Protein AF-A0AAE0CNB2-F1 (afdb_monomer_lite)

InterPro domains:
  IPR000477 Reverse transcriptase domain [PF00078] (17-122)

Foldseek 3Di:
DPPVVVVVVVPPQPFPQPPVLVVLVVVLVVVVLVCVVVVDDPLDQPPNPPHDPVVNVVVVVVVVVVCVVVVHDDDDDDDDDPPVVVPDDLVVVLVVCVVVPHDPVSSVSVSVSSVFRWTWGDDPNRTDDTDGD

Radius of gyration: 20.74 Å; chains: 1; bounding box: 58×28×48 Å

Sequence (133 aa):
MWWTFHSLESSSLGAIIDNALKVLANVLANRVRWVMNLVIRESQMAFINGCQIIDSFIIAEEIIQEWKGEKEGGLLVKLDFEKTYDSVDRDFLNFIMEGMGFEEKLRKWIRDCISTPTLSAFVHGSPTSQFGM

Organism: NCBI:txid168575

Structure (mmCIF, N/CA/C/O backbone):
data_AF-A0AAE0CNB2-F1
#
_entry.id   AF-A0AAE0CNB2-F1
#
loop_
_atom_site.group_PDB
_atom_site.id
_atom_site.type_symbol
_atom_site.label_atom_id
_atom_site.label_alt_id
_atom_site.label_comp_id
_atom_site.label_asym_id
_atom_site.label_entity_id
_atom_site.label_seq_id
_atom_site.pdbx_PDB_ins_code
_atom_site.Cartn_x
_atom_site.Cartn_y
_atom_site.Cartn_z
_atom_site.occupancy
_atom_site.B_iso_or_equiv
_atom_site.auth_seq_id
_atom_site.auth_comp_id
_atom_site.auth_asym_id
_atom_site.auth_atom_id
_atom_site.pdbx_PDB_model_num
ATOM 1 N N . MET A 1 1 ? 21.380 4.634 30.427 1.00 40.88 1 MET A N 1
ATOM 2 C CA . MET A 1 1 ? 20.506 5.184 29.366 1.00 40.88 1 MET A CA 1
ATOM 3 C C . MET A 1 1 ? 21.250 6.268 28.576 1.00 40.88 1 MET A C 1
ATOM 5 O O . MET A 1 1 ? 20.778 7.380 28.447 1.00 40.88 1 MET A O 1
ATOM 9 N N . TRP A 1 2 ? 22.452 5.932 28.100 1.00 29.89 2 TRP A N 1
ATOM 10 C CA . TRP A 1 2 ? 23.353 6.761 27.277 1.00 29.89 2 TRP A CA 1
ATOM 11 C C . TRP A 1 2 ? 24.107 5.857 26.270 1.00 29.89 2 TRP A C 1
ATOM 13 O O . TRP A 1 2 ? 25.128 6.231 25.714 1.00 29.89 2 TRP A O 1
ATOM 23 N N . TRP A 1 3 ? 23.598 4.634 26.052 1.00 26.70 3 TRP A N 1
ATOM 24 C CA . TRP A 1 3 ? 24.193 3.608 25.182 1.00 26.70 3 TRP A CA 1
ATOM 25 C C . TRP A 1 3 ? 23.366 3.340 23.914 1.00 26.70 3 TRP A C 1
ATOM 27 O O . TRP A 1 3 ? 23.838 2.672 23.005 1.00 26.70 3 TRP A O 1
ATOM 37 N N . THR A 1 4 ? 22.162 3.905 23.802 1.00 41.84 4 THR A N 1
ATOM 38 C CA . THR A 1 4 ? 21.303 3.788 22.612 1.00 41.84 4 THR A CA 1
ATOM 39 C C . THR A 1 4 ? 21.528 4.890 21.575 1.00 41.84 4 THR A C 1
ATOM 41 O O . THR A 1 4 ? 21.038 4.763 20.461 1.00 41.84 4 THR A O 1
ATOM 44 N N . PHE A 1 5 ? 22.300 5.938 21.889 1.00 32.78 5 PHE A N 1
ATOM 45 C CA . PHE A 1 5 ? 22.574 7.025 20.937 1.00 32.78 5 PHE A CA 1
ATOM 46 C C . PHE A 1 5 ? 23.842 6.805 20.092 1.00 32.78 5 PHE A C 1
ATOM 48 O O . PHE A 1 5 ? 23.988 7.427 19.051 1.00 32.78 5 PHE A O 1
ATOM 55 N N . HIS A 1 6 ? 24.725 5.872 20.478 1.00 30.92 6 HIS A N 1
ATOM 56 C CA . HIS A 1 6 ? 25.994 5.622 19.772 1.00 30.92 6 HIS A CA 1
ATOM 57 C C . HIS A 1 6 ? 25.967 4.408 18.819 1.00 30.92 6 HIS A C 1
ATOM 59 O O . HIS A 1 6 ? 26.981 4.076 18.211 1.00 30.92 6 HIS A O 1
ATOM 65 N N . SER A 1 7 ? 24.814 3.741 18.667 1.00 30.45 7 SER A N 1
ATOM 66 C CA . SER A 1 7 ? 24.605 2.658 17.682 1.00 30.45 7 SER A CA 1
ATOM 67 C C . SER A 1 7 ? 23.785 3.080 16.458 1.00 30.45 7 SER A C 1
ATOM 69 O O . SER A 1 7 ? 23.504 2.245 15.606 1.00 30.45 7 SER A O 1
ATOM 71 N N . LEU A 1 8 ? 23.431 4.365 16.329 1.00 33.03 8 LEU A N 1
ATOM 72 C CA . LEU A 1 8 ? 22.760 4.891 15.131 1.00 33.03 8 LEU A CA 1
ATOM 73 C C . LEU A 1 8 ? 23.703 5.575 14.124 1.00 33.03 8 LEU A C 1
ATOM 75 O O . LEU A 1 8 ? 23.234 6.060 13.101 1.00 33.03 8 LEU A O 1
ATOM 79 N N . GLU A 1 9 ? 25.019 5.562 14.356 1.00 31.00 9 GLU A N 1
ATOM 80 C CA . GLU A 1 9 ? 26.020 6.013 13.369 1.00 31.00 9 GLU A CA 1
ATOM 81 C C . GLU A 1 9 ? 26.641 4.870 12.545 1.00 31.00 9 GLU A C 1
ATOM 83 O O . GLU A 1 9 ? 27.378 5.124 11.596 1.00 31.00 9 GLU A O 1
ATOM 88 N N . SER A 1 10 ? 26.298 3.606 12.821 1.00 32.81 10 SER A N 1
ATOM 89 C CA . SER A 1 10 ? 26.770 2.440 12.052 1.00 32.81 10 SER A CA 1
ATOM 90 C C . SER A 1 10 ? 25.783 1.932 10.990 1.00 32.81 10 SER A C 1
ATOM 92 O O . SER A 1 10 ? 26.053 0.927 10.338 1.00 32.81 10 SER A O 1
ATOM 94 N N . SER A 1 11 ? 24.659 2.624 10.764 1.00 36.94 11 SER A N 1
ATOM 95 C CA . SER A 1 11 ? 23.651 2.246 9.752 1.00 36.94 11 SER A CA 1
ATOM 96 C C . SER A 1 11 ? 23.611 3.185 8.538 1.00 36.94 11 SER A C 1
ATOM 98 O O . SER A 1 11 ? 22.610 3.255 7.832 1.00 36.94 11 SER A O 1
ATOM 100 N N . SER A 1 12 ? 24.709 3.889 8.246 1.00 39.78 12 SER A N 1
ATOM 101 C CA . SER A 1 12 ? 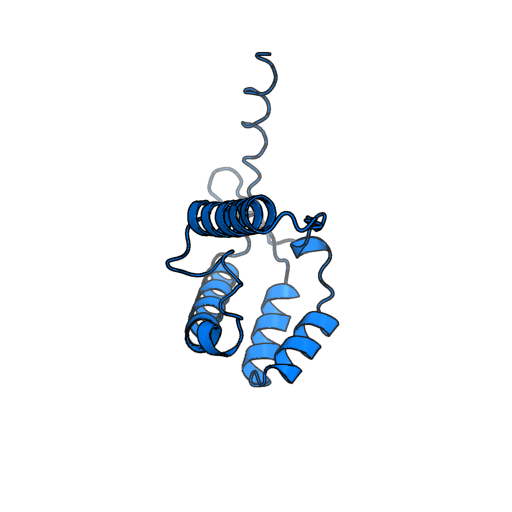24.897 4.628 6.985 1.00 39.78 12 SER A CA 1
ATOM 102 C C . SER A 1 12 ? 25.234 3.722 5.788 1.00 39.78 12 SER A C 1
ATOM 104 O O . SER A 1 12 ? 25.476 4.214 4.687 1.00 39.78 12 SER A O 1
ATOM 106 N N . LEU A 1 13 ? 25.134 2.397 5.946 1.00 37.91 13 LEU A N 1
ATOM 107 C CA . LEU A 1 13 ? 24.972 1.435 4.848 1.00 37.91 13 LEU A CA 1
ATOM 108 C C . LEU A 1 13 ? 23.546 1.518 4.271 1.00 37.91 13 LEU A C 1
ATOM 110 O O . LEU A 1 13 ? 22.815 0.537 4.161 1.00 37.91 13 LEU A O 1
ATOM 114 N N . GLY A 1 14 ? 23.143 2.730 3.889 1.00 43.53 14 GLY A N 1
ATOM 115 C CA . GLY A 1 14 ? 21.977 2.964 3.059 1.00 43.53 14 GLY A CA 1
ATOM 116 C C . GLY A 1 14 ? 22.290 2.470 1.655 1.00 43.53 14 GLY A C 1
ATOM 117 O O . GLY A 1 14 ? 22.820 3.211 0.833 1.00 43.53 14 GLY A O 1
ATOM 118 N N . ALA A 1 15 ? 21.992 1.204 1.397 1.00 47.81 15 ALA A N 1
ATOM 119 C CA . ALA A 1 15 ? 21.931 0.627 0.069 1.00 47.81 15 ALA A CA 1
ATOM 120 C C . ALA A 1 15 ? 21.209 1.573 -0.909 1.00 47.81 15 ALA A C 1
ATOM 122 O O . ALA A 1 15 ? 19.990 1.758 -0.850 1.00 47.81 15 ALA A O 1
ATOM 123 N N . ILE A 1 16 ? 21.949 2.202 -1.822 1.00 52.81 16 ILE A N 1
ATOM 124 C CA . ILE A 1 16 ? 21.346 2.970 -2.906 1.00 52.81 16 ILE A CA 1
ATOM 125 C C . ILE A 1 16 ? 20.901 1.942 -3.946 1.00 52.81 16 ILE A C 1
ATOM 127 O O . ILE A 1 16 ? 21.707 1.452 -4.732 1.00 52.81 16 ILE A O 1
ATOM 131 N N . ILE A 1 17 ? 19.606 1.604 -3.919 1.00 56.97 17 ILE A N 1
ATOM 132 C CA . ILE A 1 17 ? 18.884 1.102 -5.097 1.00 56.97 17 ILE A CA 1
ATOM 133 C C . ILE A 1 17 ? 19.266 2.024 -6.259 1.00 56.97 17 ILE A C 1
ATOM 135 O O . ILE A 1 17 ? 19.229 3.247 -6.075 1.00 56.97 17 ILE A O 1
ATOM 139 N N . ASP A 1 18 ? 19.665 1.450 -7.395 1.00 65.25 18 ASP A N 1
ATOM 140 C CA . ASP A 1 18 ? 20.119 2.179 -8.584 1.00 65.25 18 ASP A CA 1
ATOM 141 C C . ASP A 1 18 ? 19.294 3.463 -8.830 1.00 65.25 18 ASP A C 1
ATOM 143 O O . ASP A 1 18 ? 18.061 3.460 -8.733 1.00 65.25 18 ASP A O 1
ATOM 147 N N . ASN A 1 19 ? 19.966 4.589 -9.102 1.00 69.81 19 ASN A N 1
ATOM 148 C CA . ASN A 1 19 ? 19.305 5.892 -9.232 1.00 69.81 19 ASN A CA 1
ATOM 149 C C . ASN A 1 19 ? 18.189 5.864 -10.296 1.00 69.81 19 ASN A C 1
ATOM 151 O O . ASN A 1 19 ? 17.155 6.506 -10.113 1.00 69.81 19 ASN A O 1
ATOM 155 N N . ALA A 1 20 ? 18.340 5.076 -11.368 1.00 74.81 20 ALA A N 1
ATOM 156 C CA . ALA A 1 20 ? 17.303 4.942 -12.384 1.00 74.81 20 ALA A CA 1
ATOM 157 C C . ALA A 1 20 ? 16.082 4.169 -11.864 1.00 74.81 20 ALA A C 1
ATOM 159 O O . ALA A 1 20 ? 14.955 4.602 -12.100 1.00 74.81 20 ALA A O 1
ATOM 160 N N . LEU A 1 21 ? 16.272 3.090 -11.095 1.00 79.38 21 LEU A N 1
ATOM 161 C CA . LEU A 1 21 ? 15.163 2.369 -10.453 1.00 79.38 21 LEU A CA 1
ATOM 162 C C . LEU A 1 21 ? 14.403 3.256 -9.461 1.00 79.38 21 LEU A C 1
ATOM 164 O O . LEU A 1 21 ? 13.175 3.231 -9.447 1.00 79.38 21 LEU A O 1
ATOM 168 N N . LYS A 1 22 ? 15.102 4.094 -8.684 1.00 81.31 22 LYS A N 1
ATOM 169 C CA . LYS A 1 22 ? 14.455 5.079 -7.796 1.00 81.31 22 LYS A CA 1
ATOM 170 C C . LYS A 1 22 ? 13.621 6.093 -8.576 1.00 81.31 22 LYS A C 1
ATOM 172 O O . LYS A 1 22 ? 12.493 6.392 -8.186 1.00 81.31 22 LYS A O 1
ATOM 177 N N . VAL A 1 23 ? 14.152 6.614 -9.683 1.00 86.12 23 VAL A N 1
ATOM 178 C CA . VAL A 1 23 ? 13.415 7.538 -10.559 1.00 86.12 23 VAL A CA 1
ATOM 179 C C . VAL A 1 23 ? 12.184 6.853 -11.155 1.00 86.12 23 VAL A C 1
ATOM 181 O O . VAL A 1 23 ? 11.090 7.411 -11.085 1.00 86.12 23 VAL A O 1
ATOM 184 N N . LEU A 1 24 ? 12.327 5.633 -11.679 1.00 86.25 24 LEU A N 1
ATOM 185 C CA . LEU A 1 24 ? 11.216 4.857 -12.236 1.00 86.25 24 LEU A CA 1
ATOM 186 C C . LEU A 1 24 ? 10.142 4.570 -11.183 1.00 86.25 24 LEU A C 1
ATOM 188 O O . LEU A 1 24 ? 8.966 4.834 -11.430 1.00 86.25 24 LEU A O 1
ATOM 192 N N . ALA A 1 25 ? 10.534 4.114 -9.992 1.00 88.38 25 ALA A N 1
ATOM 193 C CA . ALA A 1 25 ? 9.615 3.869 -8.885 1.00 88.38 25 ALA A CA 1
ATOM 194 C C . ALA A 1 25 ? 8.842 5.139 -8.498 1.00 88.38 25 ALA A C 1
ATOM 196 O O . ALA A 1 25 ? 7.625 5.088 -8.333 1.00 88.38 25 ALA A O 1
ATOM 197 N N . ASN A 1 26 ? 9.511 6.296 -8.445 1.00 90.06 26 ASN A N 1
ATOM 198 C CA . ASN A 1 26 ? 8.859 7.581 -8.179 1.00 90.06 26 ASN A CA 1
ATOM 199 C C . ASN A 1 26 ? 7.861 7.977 -9.277 1.00 90.06 26 ASN A C 1
ATOM 201 O O . ASN A 1 26 ? 6.775 8.472 -8.975 1.00 90.06 26 ASN A O 1
ATOM 205 N N . VAL A 1 27 ? 8.194 7.757 -10.552 1.00 92.69 27 VAL A N 1
ATOM 206 C CA . VAL A 1 27 ? 7.272 8.018 -11.671 1.00 92.69 27 VAL A CA 1
ATOM 207 C C . VAL A 1 27 ? 6.036 7.121 -11.575 1.00 92.69 27 VAL A C 1
ATOM 209 O O . VAL A 1 27 ? 4.912 7.609 -11.712 1.00 92.69 27 VAL A O 1
ATOM 212 N N . LEU A 1 28 ? 6.221 5.828 -11.293 1.00 92.56 28 LEU A N 1
ATOM 213 C CA . LEU A 1 28 ? 5.119 4.881 -11.124 1.00 92.56 28 LEU A CA 1
ATOM 214 C C . LEU A 1 28 ? 4.246 5.242 -9.916 1.00 92.56 28 LEU A C 1
ATOM 216 O O . LEU A 1 28 ? 3.024 5.301 -10.052 1.00 92.56 28 LEU A O 1
ATOM 220 N N . ALA A 1 29 ? 4.852 5.567 -8.771 1.00 91.44 29 ALA A N 1
ATOM 221 C CA . ALA A 1 29 ? 4.137 5.995 -7.570 1.00 91.44 29 ALA A CA 1
ATOM 222 C C . ALA A 1 29 ? 3.305 7.261 -7.823 1.00 91.44 29 ALA A C 1
ATOM 224 O O . ALA A 1 29 ? 2.135 7.321 -7.450 1.00 91.44 29 ALA A O 1
ATOM 225 N N . ASN A 1 30 ? 3.863 8.246 -8.532 1.00 91.56 30 ASN A N 1
ATOM 226 C CA . ASN A 1 30 ? 3.132 9.456 -8.907 1.00 91.56 30 ASN A CA 1
ATOM 227 C C . ASN A 1 30 ? 1.981 9.177 -9.881 1.00 91.56 30 ASN A C 1
ATOM 229 O O . ASN A 1 30 ? 0.949 9.836 -9.791 1.00 91.56 30 ASN A O 1
ATOM 233 N N . ARG A 1 31 ? 2.112 8.199 -10.786 1.00 91.56 31 ARG A N 1
ATOM 234 C CA . ARG A 1 31 ? 1.004 7.785 -11.662 1.00 91.56 31 ARG A CA 1
ATOM 235 C C . ARG A 1 31 ? -0.121 7.126 -10.863 1.00 91.56 31 ARG A C 1
ATOM 237 O O . ARG A 1 31 ? -1.280 7.471 -11.067 1.00 91.56 31 ARG A O 1
ATOM 244 N N . VAL A 1 32 ? 0.218 6.222 -9.943 1.00 91.00 32 VAL A N 1
ATOM 245 C CA . VAL A 1 32 ? -0.751 5.548 -9.060 1.00 91.00 32 VAL A CA 1
ATOM 246 C C . VAL A 1 32 ? -1.452 6.556 -8.147 1.00 91.00 32 VAL A C 1
ATOM 248 O O . VAL A 1 32 ? -2.662 6.474 -7.960 1.00 91.00 32 VAL A O 1
ATOM 251 N N . ARG A 1 33 ? -0.728 7.567 -7.652 1.00 88.00 33 ARG A N 1
ATOM 252 C CA . ARG A 1 33 ? -1.258 8.619 -6.774 1.00 88.00 33 ARG A CA 1
ATOM 253 C C . ARG A 1 33 ? -2.533 9.284 -7.304 1.00 88.00 33 ARG A C 1
ATOM 255 O O . ARG A 1 33 ? -3.413 9.585 -6.506 1.00 88.00 33 ARG A O 1
ATOM 262 N N . TRP A 1 34 ? -2.653 9.488 -8.616 1.00 87.69 34 TRP A N 1
ATOM 263 C CA . TRP A 1 34 ? -3.821 10.137 -9.228 1.00 87.69 34 TRP A CA 1
ATOM 264 C C . TRP A 1 34 ? -5.123 9.346 -9.115 1.00 87.69 34 TRP A C 1
ATOM 266 O O . TRP A 1 34 ? -6.189 9.939 -9.230 1.00 87.69 34 TRP A O 1
ATOM 276 N N . VAL A 1 35 ? -5.042 8.033 -8.898 1.00 88.38 35 VAL A N 1
ATOM 277 C CA . VAL A 1 35 ? -6.216 7.161 -8.752 1.00 88.38 35 VAL A CA 1
ATOM 278 C C . VAL A 1 35 ? -6.392 6.650 -7.324 1.00 88.38 35 VAL A C 1
ATOM 280 O O . VAL A 1 35 ? -7.345 5.929 -7.048 1.00 88.38 35 VAL A O 1
ATOM 283 N N . MET A 1 36 ? -5.505 7.027 -6.394 1.00 85.81 36 MET A N 1
ATOM 284 C CA . MET A 1 36 ? -5.539 6.517 -5.019 1.00 85.81 36 MET A CA 1
ATOM 285 C C . MET A 1 36 ? -6.850 6.837 -4.310 1.00 85.81 36 MET A C 1
ATOM 287 O O . MET A 1 36 ? -7.359 5.982 -3.600 1.00 85.81 36 MET A O 1
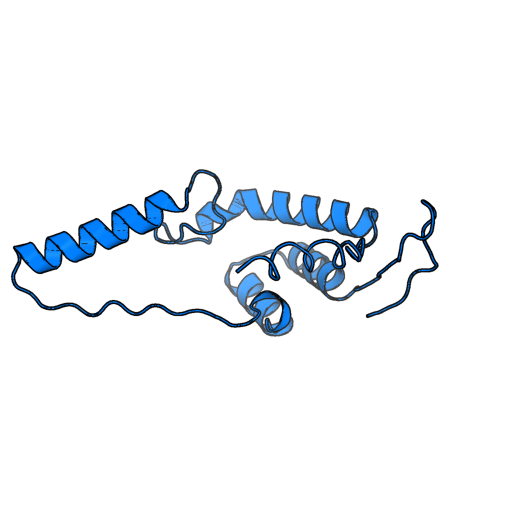ATOM 291 N N . ASN A 1 37 ? -7.435 8.012 -4.548 1.00 83.69 37 ASN A N 1
ATOM 292 C CA . ASN A 1 37 ? -8.718 8.415 -3.966 1.00 83.69 37 ASN A CA 1
ATOM 293 C C . ASN A 1 37 ? -9.908 7.543 -4.408 1.00 83.69 37 ASN A C 1
ATOM 295 O O . ASN A 1 37 ? -10.944 7.580 -3.759 1.00 83.69 37 ASN A O 1
ATOM 299 N N . LEU A 1 38 ? -9.780 6.786 -5.502 1.00 86.44 38 LEU A N 1
ATOM 300 C CA . LEU A 1 38 ? -10.806 5.845 -5.964 1.00 86.44 38 LEU A CA 1
ATOM 301 C C . LEU A 1 38 ? -10.640 4.448 -5.351 1.00 86.44 38 LEU A C 1
ATOM 303 O O . LEU A 1 38 ? -11.564 3.642 -5.396 1.00 86.44 38 LEU A O 1
ATOM 307 N N . VAL A 1 39 ? -9.453 4.152 -4.819 1.00 86.19 39 VAL A N 1
ATOM 308 C CA . VAL A 1 39 ? -9.057 2.816 -4.355 1.00 86.19 39 VAL A CA 1
ATOM 309 C C . VAL A 1 39 ? -9.039 2.733 -2.827 1.00 86.19 39 VAL A C 1
ATOM 311 O O . VAL A 1 39 ? -9.360 1.689 -2.259 1.00 86.19 39 VAL A O 1
ATOM 314 N N . ILE A 1 40 ? -8.666 3.822 -2.152 1.00 86.62 40 ILE A N 1
ATOM 315 C CA . ILE A 1 40 ? -8.607 3.891 -0.689 1.00 86.62 40 ILE A CA 1
ATOM 316 C C . ILE A 1 40 ? -9.979 4.204 -0.098 1.00 86.62 40 ILE A C 1
ATOM 318 O O . ILE A 1 40 ? -10.774 4.945 -0.673 1.00 86.62 40 ILE A O 1
ATOM 322 N N . ARG A 1 41 ? -10.236 3.675 1.098 1.00 85.00 41 ARG A N 1
ATOM 323 C CA . ARG A 1 41 ? -11.391 4.085 1.902 1.00 85.00 41 ARG A CA 1
ATOM 324 C C . ARG A 1 41 ? -11.092 5.398 2.615 1.00 85.00 41 ARG A C 1
ATOM 326 O O . ARG A 1 41 ? -9.950 5.646 2.986 1.00 85.00 41 ARG A O 1
ATOM 333 N N . GLU A 1 42 ? -12.135 6.167 2.906 1.00 83.75 42 GLU A N 1
ATOM 334 C CA . GLU A 1 42 ? -12.040 7.413 3.685 1.00 83.75 42 GLU A CA 1
ATOM 335 C C . GLU A 1 42 ? -11.459 7.191 5.090 1.00 83.75 42 GLU A C 1
ATOM 337 O O . GLU A 1 42 ? -10.805 8.066 5.645 1.00 83.75 42 GLU A O 1
ATOM 342 N N . SER A 1 43 ? -11.620 5.985 5.640 1.00 83.12 43 SER A N 1
ATOM 343 C CA . SER A 1 43 ? -11.044 5.596 6.929 1.00 83.12 43 SER A CA 1
ATOM 344 C C . SER A 1 43 ? -9.530 5.338 6.884 1.00 83.12 43 SER A C 1
ATOM 346 O O . SER A 1 43 ? -8.920 5.115 7.928 1.00 83.12 43 SER A O 1
ATOM 348 N N . GLN A 1 44 ? -8.908 5.281 5.701 1.00 84.75 44 GLN A N 1
ATOM 349 C CA . GLN A 1 44 ? -7.471 5.058 5.575 1.00 84.75 44 GLN A CA 1
ATOM 350 C C . GLN A 1 44 ? -6.724 6.387 5.663 1.00 84.75 44 GLN A C 1
ATOM 352 O O . GLN A 1 44 ? -6.805 7.225 4.775 1.00 84.75 44 GLN A O 1
ATOM 357 N N . MET A 1 45 ? -5.939 6.539 6.725 1.00 84.88 45 MET A N 1
ATOM 358 C CA . MET A 1 45 ? -5.256 7.802 7.030 1.00 84.88 45 MET A CA 1
ATOM 359 C C . MET A 1 45 ? -3.739 7.708 6.857 1.00 84.88 45 MET A C 1
ATOM 361 O O . MET A 1 45 ? -3.060 8.706 6.631 1.00 84.88 45 MET A O 1
ATOM 365 N N . ALA A 1 46 ? -3.182 6.497 6.937 1.00 82.94 46 ALA A N 1
ATOM 366 C CA . ALA A 1 46 ? -1.755 6.275 6.754 1.00 82.94 46 ALA A CA 1
ATOM 367 C C . ALA A 1 46 ? -1.361 6.393 5.273 1.00 82.94 46 ALA A C 1
ATOM 369 O O . ALA A 1 46 ? -2.024 5.836 4.396 1.00 82.94 46 ALA A O 1
ATOM 370 N N . PHE A 1 47 ? -0.239 7.074 5.017 1.00 78.88 47 PHE A N 1
ATOM 371 C CA . PHE A 1 47 ? 0.356 7.263 3.685 1.00 78.88 47 PHE A CA 1
ATOM 372 C C . PHE A 1 47 ? -0.527 8.012 2.668 1.00 78.88 47 PHE A C 1
ATOM 374 O O . PHE A 1 47 ? -0.247 7.982 1.469 1.00 78.88 47 PHE A O 1
ATOM 381 N N . ILE A 1 48 ? -1.555 8.728 3.133 1.00 83.19 48 ILE A N 1
ATOM 382 C CA . ILE A 1 48 ? -2.404 9.584 2.299 1.00 83.19 48 ILE A CA 1
ATOM 383 C C . ILE A 1 48 ? -1.934 11.032 2.411 1.00 83.19 48 ILE A C 1
ATOM 385 O O . ILE A 1 48 ? -1.674 11.541 3.500 1.00 83.19 48 ILE A O 1
ATOM 389 N N . ASN A 1 49 ? -1.789 11.710 1.271 1.00 80.56 49 ASN A N 1
ATOM 390 C CA . ASN A 1 49 ? -1.387 13.112 1.279 1.00 80.56 49 ASN A CA 1
ATOM 391 C C . ASN A 1 49 ? -2.489 13.971 1.914 1.00 80.56 49 ASN A C 1
ATOM 393 O O . ASN A 1 49 ? -3.647 13.861 1.524 1.00 80.56 49 ASN A O 1
ATOM 397 N N . GLY A 1 50 ? -2.109 14.829 2.859 1.00 83.50 50 GLY A N 1
ATOM 398 C CA . GLY A 1 50 ? -3.042 15.680 3.595 1.00 83.50 50 GLY A CA 1
ATOM 399 C C . GLY A 1 50 ? -3.504 15.088 4.926 1.00 83.50 50 GLY A C 1
ATOM 400 O O . GLY A 1 50 ? -3.995 15.847 5.750 1.00 83.50 50 GLY A O 1
ATOM 401 N N . CYS A 1 51 ? -3.275 13.793 5.175 1.00 86.19 51 CYS A N 1
ATOM 402 C CA . CYS A 1 51 ? -3.538 13.165 6.468 1.00 86.19 51 CYS A CA 1
ATOM 403 C C . CYS A 1 51 ? -2.287 13.199 7.352 1.00 86.19 51 CYS A C 1
ATOM 405 O O . CYS A 1 51 ? -1.183 12.840 6.929 1.00 86.19 51 CYS A O 1
ATOM 407 N N . GLN A 1 52 ? -2.463 13.616 8.598 1.00 90.06 52 GLN A N 1
ATOM 408 C CA . GLN A 1 52 ? -1.449 13.608 9.640 1.00 90.06 52 GLN A CA 1
ATOM 409 C C . GLN A 1 52 ? -1.701 12.464 10.624 1.00 90.06 52 GLN A C 1
ATOM 411 O O . GLN A 1 52 ? -2.822 11.996 10.804 1.00 90.06 52 GLN A O 1
ATOM 416 N N . ILE A 1 53 ? -0.649 12.030 11.326 1.00 88.06 53 ILE A N 1
ATOM 417 C CA . ILE A 1 53 ? -0.775 10.979 12.349 1.00 88.06 53 ILE A CA 1
ATOM 418 C C . ILE A 1 53 ? -1.775 11.365 13.451 1.00 88.06 53 ILE A C 1
ATOM 420 O O . ILE A 1 53 ? -2.483 10.505 13.972 1.00 88.06 53 ILE A O 1
ATOM 424 N N . ILE A 1 54 ? -1.869 12.662 13.759 1.00 90.69 54 ILE A N 1
ATOM 425 C CA . ILE A 1 54 ? -2.783 13.182 14.775 1.00 90.69 54 ILE A CA 1
ATOM 426 C C . ILE A 1 54 ? -4.250 12.998 14.386 1.00 90.69 54 ILE A C 1
ATOM 428 O O . ILE A 1 54 ? -5.065 12.743 15.263 1.00 90.69 54 ILE A O 1
ATOM 432 N N . ASP A 1 55 ? -4.575 13.024 13.094 1.00 89.81 55 ASP A N 1
ATOM 433 C CA . ASP A 1 55 ? -5.949 12.851 12.625 1.00 89.81 55 ASP A CA 1
ATOM 434 C C . ASP A 1 55 ? -6.468 11.459 13.023 1.00 89.81 55 ASP A C 1
ATOM 436 O O . ASP A 1 55 ? -7.574 11.320 13.539 1.00 89.81 55 ASP A O 1
ATOM 440 N N . SER A 1 56 ? -5.631 10.423 12.876 1.00 88.12 56 SER A N 1
ATOM 441 C CA . SER A 1 56 ? -5.988 9.052 13.274 1.00 88.12 56 SER A CA 1
ATOM 442 C C . SER A 1 56 ? -6.158 8.880 14.782 1.00 88.12 56 SER A C 1
ATOM 444 O O . SER A 1 56 ? -6.985 8.088 15.230 1.00 88.12 56 SER A O 1
ATOM 446 N N . PHE A 1 57 ? -5.409 9.656 15.567 1.00 90.38 57 PHE A N 1
ATOM 447 C CA . PHE A 1 57 ? -5.545 9.683 17.016 1.00 90.38 57 PHE A CA 1
ATOM 448 C C . PHE A 1 57 ? -6.843 10.380 17.447 1.00 90.38 57 PHE A C 1
ATOM 450 O O . PHE A 1 57 ? -7.536 9.867 18.320 1.00 90.38 57 PHE A O 1
ATOM 457 N N . ILE A 1 58 ? -7.202 11.498 16.806 1.00 92.69 58 ILE A N 1
ATOM 458 C CA . ILE A 1 58 ? -8.442 12.237 17.088 1.00 92.69 58 ILE A CA 1
ATOM 459 C C . ILE A 1 58 ? -9.667 11.348 16.855 1.00 92.69 58 ILE A C 1
ATOM 461 O O . ILE A 1 58 ? -10.514 11.258 17.739 1.00 92.69 58 ILE A O 1
ATOM 465 N N . ILE A 1 59 ? -9.728 10.639 15.722 1.00 90.56 59 ILE A N 1
ATOM 466 C CA . ILE A 1 59 ? -10.851 9.734 15.419 1.00 90.56 59 ILE A CA 1
ATOM 467 C C . ILE A 1 59 ? -10.959 8.617 16.466 1.00 90.56 59 ILE A C 1
ATOM 469 O O . ILE A 1 59 ? -12.053 8.286 16.915 1.00 90.56 59 ILE A O 1
ATOM 473 N N . ALA A 1 60 ? -9.832 8.036 16.888 1.00 90.56 60 ALA A N 1
ATOM 474 C CA . ALA A 1 60 ? -9.842 6.999 17.917 1.00 90.56 60 ALA A CA 1
ATOM 475 C C . ALA A 1 60 ? -10.340 7.529 19.275 1.00 90.56 60 ALA A C 1
ATOM 477 O O . ALA A 1 60 ? -11.116 6.852 19.950 1.00 90.56 60 ALA A O 1
ATOM 478 N N . GLU A 1 61 ? -9.917 8.732 19.670 1.00 91.56 61 GLU A N 1
ATOM 479 C CA . GLU A 1 61 ? -10.395 9.393 20.890 1.00 91.56 61 GLU A CA 1
ATOM 480 C C . GLU A 1 61 ? -11.894 9.705 20.828 1.00 91.56 61 GLU A C 1
ATOM 482 O O . GLU A 1 61 ? -12.595 9.484 21.814 1.00 91.56 61 GLU A O 1
ATOM 487 N N . GLU A 1 62 ? -12.404 10.157 19.682 1.00 92.56 62 GLU A N 1
ATOM 488 C CA . GLU A 1 62 ? -13.830 10.436 19.479 1.00 92.56 62 GLU A CA 1
ATOM 489 C C . GLU A 1 62 ? -14.685 9.171 19.659 1.00 92.56 62 GLU A C 1
ATOM 491 O O . GLU A 1 62 ? -15.622 9.177 20.457 1.00 92.56 62 GLU A O 1
ATOM 496 N N . ILE A 1 63 ? -14.283 8.050 19.045 1.00 90.94 63 ILE A N 1
ATOM 497 C CA . ILE A 1 63 ? -14.955 6.745 19.204 1.00 90.94 63 ILE A CA 1
ATOM 498 C C . ILE A 1 63 ? -14.969 6.302 20.678 1.00 90.94 63 ILE A C 1
ATOM 500 O O . ILE A 1 63 ? -15.979 5.825 21.196 1.00 90.94 63 ILE A O 1
ATOM 504 N N . ILE A 1 64 ? -13.852 6.475 21.395 1.00 90.81 64 ILE A N 1
ATOM 505 C CA . ILE A 1 64 ? -13.762 6.117 22.820 1.00 90.81 64 ILE A CA 1
ATOM 506 C C . ILE A 1 64 ? -14.669 7.012 23.677 1.00 90.81 64 ILE A C 1
ATOM 508 O O . ILE A 1 64 ? -15.233 6.550 24.675 1.00 90.81 64 ILE A O 1
ATOM 512 N N . GLN A 1 65 ? -14.777 8.298 23.343 1.00 91.75 65 GLN A N 1
ATOM 513 C CA . GLN A 1 65 ? -15.641 9.241 24.053 1.00 91.75 65 GLN A CA 1
ATOM 514 C C . GLN A 1 65 ? -17.122 8.926 23.834 1.00 91.75 65 GLN A C 1
ATOM 516 O O . GLN A 1 65 ? -17.885 8.962 24.801 1.00 91.75 65 GLN A O 1
ATOM 521 N N . GLU A 1 66 ? -17.509 8.551 22.616 1.00 91.06 66 GLU A N 1
ATOM 522 C CA . GLU A 1 66 ? -18.866 8.119 22.275 1.00 91.06 66 GLU A CA 1
ATOM 523 C C . GLU A 1 66 ? -19.284 6.892 23.100 1.00 91.06 66 GLU A C 1
ATOM 525 O O . GLU A 1 66 ? -20.278 6.949 23.825 1.00 91.06 66 GLU A O 1
ATOM 530 N N . TRP A 1 67 ? -18.451 5.844 23.144 1.00 91.56 67 TRP A N 1
ATOM 531 C CA . TRP A 1 67 ? -18.709 4.648 23.965 1.00 91.56 67 TRP A CA 1
ATOM 532 C C . TRP A 1 67 ? -18.904 4.975 25.452 1.00 91.56 67 TRP A C 1
ATOM 534 O O . TRP A 1 67 ? -19.800 4.450 26.118 1.00 91.56 67 TRP A O 1
ATOM 544 N N . LYS A 1 68 ? -18.096 5.897 25.993 1.00 87.12 68 LYS A N 1
ATOM 545 C CA . LYS A 1 68 ? -18.245 6.358 27.384 1.00 87.12 68 LYS A CA 1
ATOM 546 C C . LYS A 1 68 ? -19.567 7.096 27.614 1.00 87.12 68 LYS A C 1
ATOM 548 O O . LYS A 1 68 ? -20.137 6.968 28.698 1.00 87.12 68 LYS A O 1
ATOM 553 N N . GLY A 1 69 ? -20.024 7.876 26.634 1.00 87.25 69 GLY A N 1
ATOM 554 C CA . GLY A 1 69 ? -21.268 8.644 26.694 1.00 87.25 69 GLY A CA 1
ATOM 555 C C . GLY A 1 69 ? -22.518 7.767 26.628 1.00 87.25 69 GLY A C 1
ATOM 556 O O . GLY A 1 69 ? -23.446 7.963 27.414 1.00 87.25 69 GLY A O 1
ATOM 557 N N . GLU A 1 70 ? -22.514 6.759 25.756 1.00 87.62 70 GLU A N 1
ATOM 558 C CA . GLU A 1 70 ? -23.647 5.845 25.554 1.00 87.62 70 GLU A CA 1
ATOM 559 C C . GLU A 1 70 ? -23.736 4.738 26.618 1.00 87.62 70 GLU A C 1
ATOM 561 O O . GLU A 1 70 ? -24.743 4.038 26.713 1.00 87.62 70 GLU A O 1
ATOM 566 N N . LYS A 1 71 ? -22.715 4.613 27.482 1.00 77.88 71 LYS A N 1
ATOM 567 C CA . LYS A 1 71 ? -22.543 3.507 28.448 1.00 77.88 71 LYS A CA 1
ATOM 568 C C . LYS A 1 71 ? -22.497 2.129 27.779 1.00 77.88 71 LYS A C 1
ATOM 570 O O . LYS A 1 71 ? -22.703 1.115 28.450 1.00 77.88 71 LYS A O 1
ATOM 575 N N . GLU A 1 72 ? -22.197 2.090 26.488 1.00 78.88 72 GLU A N 1
ATOM 576 C CA . GLU A 1 72 ? -21.923 0.861 25.763 1.00 78.88 72 GLU A CA 1
ATOM 577 C C . GLU A 1 72 ? -20.436 0.510 25.894 1.00 78.88 72 GLU A C 1
ATOM 579 O O . GLU A 1 72 ? -19.552 1.368 25.902 1.00 78.88 72 GLU A O 1
ATOM 584 N N . GLY A 1 73 ? -20.141 -0.777 26.068 1.00 80.00 73 GLY A N 1
ATOM 585 C CA . GLY A 1 73 ? -18.766 -1.263 26.002 1.00 80.00 73 GLY A CA 1
ATOM 586 C C . GLY A 1 73 ? -18.328 -1.408 24.546 1.00 80.00 73 GLY A C 1
ATOM 587 O O . GLY A 1 73 ? -19.133 -1.770 23.695 1.00 80.00 73 GLY A O 1
ATOM 588 N N . GLY A 1 74 ? -17.041 -1.208 24.268 1.00 83.62 74 GLY A N 1
ATOM 589 C CA . GLY A 1 74 ? -16.472 -1.438 22.940 1.00 83.62 74 GLY A CA 1
ATOM 590 C C . GLY A 1 74 ? -15.120 -2.141 22.995 1.00 83.62 74 GLY A C 1
ATOM 591 O O . GLY A 1 74 ? -14.458 -2.187 24.035 1.00 83.62 74 GLY A O 1
ATOM 592 N N . LEU A 1 75 ? -14.719 -2.721 21.863 1.00 87.75 75 LEU A N 1
ATOM 593 C CA . LEU A 1 75 ? -13.441 -3.409 21.693 1.00 87.75 75 LEU A CA 1
ATOM 594 C C . LEU A 1 75 ? -12.602 -2.672 20.650 1.00 87.75 75 LEU A C 1
ATOM 596 O O . LEU A 1 75 ? -12.976 -2.609 19.481 1.00 87.75 75 LEU A O 1
ATOM 600 N N . LEU A 1 76 ? -11.439 -2.170 21.065 1.00 88.00 76 LEU A N 1
ATOM 601 C CA . LEU A 1 76 ? -10.441 -1.625 20.150 1.00 88.00 76 LEU A CA 1
ATOM 602 C C . LEU A 1 76 ? -9.403 -2.700 19.821 1.00 88.00 76 LEU A C 1
ATOM 604 O O . LEU A 1 76 ? -8.700 -3.187 20.707 1.00 88.00 76 LEU A O 1
ATOM 608 N N . VAL A 1 77 ? -9.285 -3.051 18.541 1.00 89.38 77 VAL A N 1
ATOM 609 C CA . VAL A 1 77 ? -8.293 -4.017 18.056 1.00 89.38 77 VAL A CA 1
ATOM 610 C C . VAL A 1 77 ? -7.205 -3.276 17.291 1.00 89.38 77 VAL A C 1
ATOM 612 O O . VAL A 1 77 ? -7.459 -2.700 16.236 1.00 89.38 77 VAL A O 1
ATOM 615 N N . LYS A 1 78 ? -5.974 -3.318 17.809 1.00 88.31 78 LYS A N 1
ATOM 616 C CA . LYS A 1 78 ? -4.787 -2.846 17.092 1.00 88.31 78 LYS A CA 1
ATOM 617 C C . LYS A 1 78 ? -4.128 -4.028 16.390 1.00 88.31 78 LYS A C 1
ATOM 619 O O . LYS A 1 78 ? -3.667 -4.954 17.052 1.00 88.31 78 LYS A O 1
ATOM 624 N N . LEU A 1 79 ? -4.066 -3.973 15.064 1.00 89.19 79 LEU A N 1
ATOM 625 C CA . LEU A 1 79 ? -3.316 -4.924 14.247 1.00 89.19 79 LEU A CA 1
ATOM 626 C C . LEU A 1 79 ? -2.019 -4.253 13.797 1.00 89.19 79 LEU A C 1
ATOM 628 O O . LEU A 1 79 ? -2.058 -3.159 13.237 1.00 89.19 79 LEU A O 1
ATOM 632 N N . ASP A 1 80 ? -0.889 -4.895 14.072 1.00 85.62 80 ASP A N 1
ATOM 633 C CA . ASP A 1 80 ? 0.430 -4.464 13.614 1.00 85.62 80 ASP A CA 1
ATOM 634 C C . ASP A 1 80 ? 1.079 -5.616 12.848 1.00 85.62 80 ASP A C 1
ATOM 636 O O . ASP A 1 80 ? 0.978 -6.776 13.254 1.00 85.62 80 ASP A O 1
ATOM 640 N N . PHE A 1 81 ? 1.699 -5.302 11.719 1.00 82.44 81 PHE A N 1
ATOM 641 C CA . PHE A 1 81 ? 2.279 -6.292 10.823 1.00 82.44 81 PHE A CA 1
ATOM 642 C C . PHE A 1 81 ? 3.801 -6.177 10.880 1.00 82.44 81 PHE A C 1
ATOM 644 O O . PHE A 1 81 ? 4.373 -5.139 10.546 1.00 82.44 81 PHE A O 1
ATOM 651 N N . GLU A 1 82 ? 4.473 -7.257 11.271 1.00 84.19 82 GLU A N 1
ATOM 652 C CA . GLU A 1 82 ? 5.932 -7.297 11.259 1.00 84.19 82 GLU A CA 1
ATOM 653 C C . GLU A 1 82 ? 6.449 -7.277 9.811 1.00 84.19 82 GLU A C 1
ATOM 655 O O . GLU A 1 82 ? 6.070 -8.119 8.999 1.00 84.19 82 GLU A O 1
ATOM 660 N N . LYS A 1 83 ? 7.335 -6.321 9.491 1.00 75.38 83 LYS A N 1
ATOM 661 C CA . LYS A 1 83 ? 8.039 -6.232 8.195 1.00 75.38 83 LYS A CA 1
ATOM 662 C C . LYS A 1 83 ? 7.104 -6.353 6.983 1.00 75.38 83 LYS A C 1
ATOM 664 O O . LYS A 1 83 ? 7.311 -7.178 6.091 1.00 75.38 83 LYS A O 1
ATOM 669 N N . THR A 1 84 ? 6.071 -5.516 6.935 1.00 76.19 84 THR A N 1
ATOM 670 C CA . THR A 1 84 ? 5.067 -5.499 5.854 1.00 76.19 84 THR A CA 1
ATOM 671 C C . THR A 1 84 ? 5.672 -5.496 4.457 1.00 76.19 84 THR A C 1
ATOM 673 O O . THR A 1 84 ? 5.229 -6.241 3.597 1.00 76.19 84 THR A O 1
ATOM 676 N N . TYR A 1 85 ? 6.705 -4.695 4.219 1.00 73.81 85 TYR A N 1
ATOM 677 C CA . TYR A 1 85 ? 7.296 -4.576 2.885 1.00 73.81 85 TYR A CA 1
ATOM 678 C C . TYR A 1 85 ? 8.163 -5.777 2.486 1.00 73.81 85 TYR A C 1
ATOM 680 O O . TYR A 1 85 ? 8.278 -6.059 1.296 1.00 73.81 85 TYR A O 1
ATOM 688 N N . ASP A 1 86 ? 8.717 -6.506 3.458 1.00 77.06 86 ASP A N 1
ATOM 689 C CA . ASP A 1 86 ? 9.560 -7.680 3.199 1.00 77.06 86 ASP A CA 1
ATOM 690 C C . ASP A 1 86 ? 8.725 -8.961 3.034 1.00 77.06 86 ASP A C 1
ATOM 692 O O . ASP A 1 86 ? 9.183 -9.930 2.433 1.00 77.06 86 ASP A O 1
ATOM 696 N N . SER A 1 87 ? 7.506 -8.974 3.583 1.00 76.94 87 SER A N 1
ATOM 697 C CA . SER A 1 87 ? 6.628 -10.151 3.658 1.00 76.94 87 SER A CA 1
ATOM 698 C C . SER A 1 87 ? 5.485 -10.159 2.639 1.00 76.94 87 SER A C 1
ATOM 700 O O . SER A 1 87 ? 4.769 -11.156 2.536 1.00 76.94 87 SER A O 1
ATOM 702 N N . VAL A 1 88 ? 5.297 -9.079 1.871 1.00 83.38 88 VAL A N 1
ATOM 703 C CA . VAL A 1 88 ? 4.250 -9.010 0.842 1.00 83.38 88 VAL A CA 1
ATOM 704 C C . VAL A 1 88 ? 4.570 -9.949 -0.320 1.00 83.38 88 VAL A C 1
ATOM 706 O O . VAL A 1 88 ? 5.559 -9.782 -1.037 1.00 83.38 88 VAL A O 1
ATOM 709 N N . ASP A 1 89 ? 3.668 -10.903 -0.546 1.00 88.88 89 ASP A N 1
ATOM 710 C CA . ASP A 1 89 ? 3.690 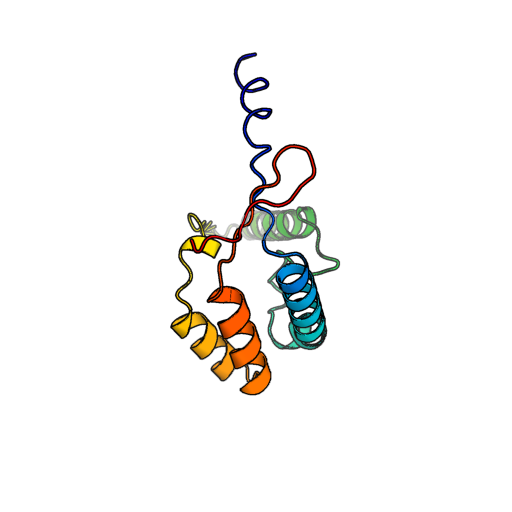-11.755 -1.728 1.00 88.88 89 ASP A CA 1
ATOM 711 C C . ASP A 1 89 ? 3.383 -10.936 -2.995 1.00 88.88 89 ASP A C 1
ATOM 713 O O . ASP A 1 89 ? 2.400 -10.191 -3.083 1.00 88.88 89 ASP A O 1
ATOM 717 N N . ARG A 1 90 ? 4.262 -11.052 -3.994 1.00 86.88 90 ARG A N 1
ATOM 718 C CA . ARG A 1 90 ? 4.222 -10.224 -5.209 1.00 86.88 90 ARG A CA 1
ATOM 719 C C . ARG A 1 90 ? 3.107 -10.639 -6.163 1.00 86.88 90 ARG A C 1
ATOM 721 O O . ARG A 1 90 ? 2.583 -9.793 -6.892 1.00 86.88 90 ARG A O 1
ATOM 728 N N . ASP A 1 91 ? 2.741 -11.916 -6.168 1.00 91.50 91 ASP A N 1
ATOM 729 C CA . ASP A 1 91 ? 1.639 -12.413 -6.984 1.00 91.50 91 ASP A CA 1
ATOM 730 C C . ASP A 1 91 ? 0.299 -12.018 -6.373 1.00 91.50 91 ASP A C 1
ATOM 732 O O . ASP A 1 91 ? -0.590 -11.570 -7.100 1.00 91.50 91 ASP A O 1
ATOM 736 N N . PHE A 1 92 ? 0.198 -12.045 -5.044 1.00 92.19 92 PHE A N 1
ATOM 737 C CA . PHE A 1 92 ? -0.925 -11.481 -4.309 1.00 92.19 92 PHE A CA 1
ATOM 738 C C . PHE A 1 92 ? -1.078 -9.978 -4.571 1.00 92.19 92 PHE A C 1
ATOM 740 O O . PHE A 1 92 ? -2.179 -9.523 -4.879 1.00 92.19 92 PHE A O 1
ATOM 747 N N . LEU A 1 93 ? 0.013 -9.202 -4.541 1.00 92.12 93 LEU A N 1
ATOM 748 C CA . LEU A 1 93 ? -0.031 -7.779 -4.891 1.00 92.12 93 LEU A CA 1
ATOM 749 C C . LEU A 1 93 ? -0.582 -7.566 -6.307 1.00 92.12 93 LEU A C 1
ATOM 751 O O . LEU A 1 93 ? -1.485 -6.755 -6.507 1.00 92.12 93 LEU A O 1
ATOM 755 N N . ASN A 1 94 ? -0.081 -8.315 -7.293 1.00 94.44 94 ASN A N 1
ATOM 756 C CA . ASN A 1 94 ? -0.575 -8.211 -8.663 1.00 94.44 94 ASN A CA 1
ATOM 757 C C . ASN A 1 94 ? -2.052 -8.618 -8.792 1.00 94.44 94 ASN A C 1
ATOM 759 O O . ASN A 1 94 ? -2.784 -7.975 -9.544 1.00 94.44 94 ASN A O 1
ATOM 763 N N . PHE A 1 95 ? -2.483 -9.654 -8.069 1.00 95.75 95 PHE A N 1
ATOM 764 C CA . PHE A 1 95 ? -3.877 -10.092 -8.018 1.00 95.75 95 PHE A CA 1
ATOM 765 C C . PHE A 1 95 ? -4.796 -8.987 -7.478 1.00 95.75 95 PHE A C 1
ATOM 767 O O . PHE A 1 95 ? -5.818 -8.678 -8.089 1.00 95.75 95 PHE A O 1
ATOM 774 N N . ILE A 1 96 ? -4.404 -8.325 -6.385 1.00 94.19 96 ILE A N 1
ATOM 775 C CA . ILE A 1 96 ? -5.160 -7.199 -5.821 1.00 94.19 96 ILE A CA 1
ATOM 776 C C . ILE A 1 96 ? -5.209 -6.021 -6.798 1.00 94.19 96 ILE A C 1
ATOM 778 O O . ILE A 1 96 ? -6.276 -5.454 -7.025 1.00 94.19 96 ILE A O 1
ATOM 782 N N . MET A 1 97 ? -4.082 -5.677 -7.425 1.00 94.19 97 MET A N 1
ATOM 783 C CA . MET A 1 97 ? -4.039 -4.606 -8.422 1.00 94.19 97 MET A CA 1
ATOM 784 C C . MET A 1 97 ? -4.940 -4.894 -9.630 1.00 94.19 97 MET A C 1
ATOM 786 O O . MET A 1 97 ? -5.549 -3.983 -10.186 1.00 94.19 97 MET A O 1
ATOM 790 N N . GLU A 1 98 ? -5.038 -6.152 -10.046 1.00 95.62 98 GLU A N 1
ATOM 791 C CA . GLU A 1 98 ? -5.958 -6.563 -11.103 1.00 95.62 98 GLU A CA 1
ATOM 792 C C . GLU A 1 98 ? -7.419 -6.406 -10.674 1.00 95.62 98 GLU A C 1
ATOM 794 O O . GLU A 1 98 ? -8.204 -5.810 -11.409 1.00 95.62 98 GLU A O 1
ATOM 799 N N . GLY A 1 99 ? -7.764 -6.831 -9.453 1.00 94.12 99 GLY A N 1
ATOM 800 C CA . GLY A 1 99 ? -9.101 -6.640 -8.880 1.00 94.12 99 GLY A CA 1
ATOM 801 C C . GLY A 1 99 ? -9.497 -5.169 -8.698 1.00 94.12 99 GLY A C 1
ATOM 802 O O . GLY A 1 99 ? -10.671 -4.829 -8.805 1.00 94.12 99 GLY A O 1
ATOM 803 N N . MET A 1 100 ? -8.521 -4.283 -8.482 1.00 92.50 100 MET A N 1
ATOM 804 C CA . MET A 1 100 ? -8.713 -2.826 -8.432 1.00 92.50 100 MET A CA 1
ATOM 805 C C . MET A 1 100 ? -8.814 -2.173 -9.824 1.00 92.50 100 MET A C 1
ATOM 807 O O . MET A 1 100 ? -9.057 -0.972 -9.915 1.00 92.50 100 MET A O 1
ATOM 811 N N . GLY A 1 101 ? -8.625 -2.931 -10.909 1.00 93.69 101 GLY A N 1
ATOM 812 C CA . GLY A 1 101 ? -8.757 -2.439 -12.283 1.00 93.69 101 GLY A CA 1
ATOM 813 C C . GLY A 1 101 ? -7.509 -1.759 -12.856 1.00 93.69 101 GLY A C 1
ATOM 814 O O . GLY A 1 101 ? -7.611 -1.045 -13.854 1.00 93.69 101 GLY A O 1
ATOM 815 N N . PHE A 1 102 ? -6.321 -1.958 -12.270 1.00 93.69 102 PHE A N 1
ATOM 816 C CA . PHE A 1 102 ? -5.087 -1.404 -12.833 1.00 93.69 102 PHE A CA 1
ATOM 817 C C . PHE A 1 102 ? -4.708 -2.085 -14.160 1.00 93.69 102 PHE A C 1
ATOM 819 O O . PHE A 1 102 ? -4.649 -3.315 -14.267 1.00 93.69 102 PHE A O 1
ATOM 826 N N . GLU A 1 103 ? -4.362 -1.269 -15.162 1.00 94.81 103 GLU A N 1
ATOM 827 C CA . GLU A 1 103 ? -3.905 -1.733 -16.477 1.00 94.81 103 GLU A CA 1
ATOM 828 C C . GLU A 1 103 ? -2.734 -2.722 -16.364 1.00 94.81 103 GLU A C 1
ATOM 830 O O . GLU A 1 103 ? -1.768 -2.489 -15.630 1.00 94.81 103 GLU A O 1
ATOM 835 N N . GLU A 1 104 ? -2.765 -3.787 -17.170 1.00 96.06 104 GLU A N 1
ATOM 836 C CA . GLU A 1 104 ? -1.718 -4.819 -17.218 1.00 96.06 104 GLU A CA 1
ATOM 837 C C . GLU A 1 104 ? -0.314 -4.222 -17.408 1.00 96.06 104 GLU A C 1
ATOM 839 O O . GLU A 1 104 ? 0.637 -4.623 -16.740 1.00 96.06 104 GLU A O 1
ATOM 844 N N . LYS A 1 105 ? -0.187 -3.194 -18.256 1.00 95.56 105 LYS A N 1
ATOM 845 C CA . LYS A 1 105 ? 1.084 -2.506 -18.512 1.00 95.56 105 LYS A CA 1
ATOM 846 C C . LYS A 1 105 ? 1.676 -1.871 -17.250 1.00 95.56 105 LYS A C 1
ATOM 848 O O . LYS A 1 105 ? 2.876 -1.985 -17.019 1.00 95.56 105 LYS A O 1
ATOM 853 N N . LEU A 1 106 ? 0.849 -1.209 -16.438 1.00 94.19 106 LEU A N 1
ATOM 854 C CA . LEU A 1 106 ? 1.290 -0.588 -15.187 1.00 94.19 106 LEU A CA 1
ATOM 855 C C . LEU A 1 106 ? 1.658 -1.654 -14.149 1.00 94.19 106 LEU A C 1
ATOM 857 O O . LEU A 1 106 ? 2.702 -1.543 -13.508 1.00 94.19 106 LEU A O 1
ATOM 861 N N . ARG A 1 107 ? 0.845 -2.710 -14.033 1.00 94.88 107 ARG A N 1
ATOM 862 C CA . ARG A 1 107 ? 1.127 -3.850 -13.149 1.00 94.88 107 ARG A CA 1
ATOM 863 C C . ARG A 1 107 ? 2.445 -4.536 -13.505 1.00 94.88 107 ARG A C 1
ATOM 865 O O . ARG A 1 107 ? 3.247 -4.805 -12.616 1.00 94.88 107 ARG A O 1
ATOM 872 N N . LYS A 1 108 ? 2.711 -4.746 -14.798 1.00 93.69 108 LYS A N 1
ATOM 873 C CA . LYS A 1 108 ? 3.974 -5.309 -15.290 1.00 93.69 108 LYS A CA 1
ATOM 874 C C . LYS A 1 108 ? 5.174 -4.445 -14.901 1.00 93.69 108 LYS A C 1
ATOM 876 O O . LYS A 1 108 ? 6.128 -4.966 -14.341 1.00 93.69 108 LYS A O 1
ATOM 881 N N . TRP A 1 109 ? 5.104 -3.131 -15.113 1.00 92.50 109 TRP A N 1
ATOM 882 C CA . TRP A 1 109 ? 6.184 -2.221 -14.710 1.00 92.50 109 TRP A CA 1
ATOM 883 C C . TRP A 1 109 ? 6.452 -2.243 -13.205 1.00 92.50 109 TRP A C 1
ATOM 885 O O . TRP A 1 109 ? 7.606 -2.264 -12.790 1.00 92.50 109 TRP A O 1
ATOM 895 N N . ILE A 1 110 ? 5.399 -2.280 -12.386 1.00 91.31 110 ILE A N 1
ATOM 896 C CA . ILE A 1 110 ? 5.539 -2.389 -10.930 1.00 91.31 110 ILE A CA 1
ATOM 897 C C . ILE A 1 110 ? 6.185 -3.726 -10.553 1.00 91.31 110 ILE A C 1
ATOM 899 O O . ILE A 1 110 ? 7.129 -3.733 -9.766 1.00 91.31 110 ILE A O 1
ATOM 903 N N . ARG A 1 111 ? 5.740 -4.836 -11.157 1.00 90.81 111 ARG A N 1
ATOM 904 C CA . ARG A 1 111 ? 6.324 -6.172 -10.969 1.00 90.81 111 ARG A CA 1
ATOM 905 C C . ARG A 1 111 ? 7.815 -6.198 -11.316 1.00 90.81 111 ARG A C 1
ATOM 907 O O . ARG A 1 111 ? 8.597 -6.748 -10.543 1.00 90.81 111 ARG A O 1
ATOM 914 N N . ASP A 1 112 ? 8.209 -5.592 -12.430 1.00 87.25 112 ASP A N 1
ATOM 915 C CA . ASP A 1 112 ? 9.608 -5.527 -12.865 1.00 87.25 112 ASP A CA 1
ATOM 916 C C . ASP A 1 112 ? 10.456 -4.702 -11.877 1.00 87.25 112 ASP A C 1
ATOM 918 O O . ASP A 1 112 ? 11.547 -5.127 -11.485 1.00 87.25 112 ASP A O 1
ATOM 922 N N . CYS A 1 113 ? 9.929 -3.569 -11.391 1.00 85.12 113 CYS A N 1
ATOM 923 C CA . CYS A 1 113 ? 10.595 -2.730 -10.390 1.00 85.12 113 CYS A CA 1
ATOM 924 C C . CYS A 1 113 ? 10.814 -3.451 -9.053 1.00 85.12 113 CYS A C 1
ATOM 926 O O . CYS A 1 113 ? 11.889 -3.329 -8.473 1.00 85.12 113 CYS A O 1
ATOM 928 N N . ILE A 1 114 ? 9.831 -4.212 -8.563 1.00 82.19 114 ILE A N 1
ATOM 929 C CA . ILE A 1 114 ? 9.957 -4.938 -7.285 1.00 82.19 114 ILE A CA 1
ATOM 930 C C . ILE A 1 114 ? 10.725 -6.260 -7.422 1.00 82.19 114 ILE A C 1
ATOM 932 O O . ILE A 1 114 ? 11.140 -6.829 -6.416 1.00 82.19 114 ILE A O 1
ATOM 936 N N . SER A 1 115 ? 10.924 -6.754 -8.650 1.00 77.81 115 SER A N 1
ATOM 937 C CA . SER A 1 115 ? 11.651 -8.002 -8.925 1.00 77.81 115 SER A CA 1
ATOM 938 C C . SER A 1 115 ? 13.132 -7.820 -9.221 1.00 77.81 115 SER A C 1
ATOM 940 O O . SER A 1 115 ? 13.856 -8.811 -9.248 1.00 77.81 115 SER A O 1
ATOM 942 N N . THR A 1 116 ? 13.588 -6.578 -9.387 1.00 64.56 116 THR A N 1
ATOM 943 C CA . THR A 1 116 ? 14.974 -6.249 -9.733 1.00 64.56 116 THR A CA 1
ATOM 944 C C . THR A 1 116 ? 15.688 -5.598 -8.542 1.00 64.56 116 THR A C 1
ATOM 946 O O . THR A 1 116 ? 15.796 -4.371 -8.494 1.00 64.56 116 THR A O 1
ATOM 949 N N . PRO A 1 117 ? 16.184 -6.357 -7.546 1.00 60.53 117 PRO A N 1
ATOM 950 C CA . PRO A 1 117 ? 16.985 -5.770 -6.487 1.00 60.53 117 PRO A CA 1
ATOM 951 C C . PRO A 1 117 ? 18.442 -5.666 -6.955 1.00 60.53 117 PRO A C 1
ATOM 953 O O . PRO A 1 117 ? 19.259 -6.539 -6.681 1.00 60.53 117 PRO A O 1
ATOM 956 N N . THR A 1 118 ? 18.785 -4.610 -7.695 1.00 57.25 118 THR A N 1
ATOM 957 C CA . THR A 1 118 ? 20.195 -4.267 -7.945 1.00 57.25 118 THR A CA 1
ATOM 958 C C . THR A 1 118 ? 20.661 -3.258 -6.911 1.00 57.25 118 THR A C 1
ATOM 960 O O . THR A 1 118 ? 20.147 -2.136 -6.842 1.00 57.25 118 THR A O 1
ATOM 963 N N . LEU A 1 119 ? 21.649 -3.663 -6.121 1.00 60.50 119 LEU A N 1
ATOM 964 C CA . LEU A 1 119 ? 22.217 -2.878 -5.039 1.00 60.50 119 LEU A CA 1
ATOM 965 C C . LEU A 1 119 ? 23.665 -2.535 -5.393 1.00 60.50 119 LEU A C 1
ATOM 967 O O . LEU A 1 119 ? 24.449 -3.409 -5.761 1.00 60.50 119 LEU A O 1
ATOM 971 N N . SER A 1 120 ? 24.025 -1.258 -5.296 1.00 56.88 120 SER A N 1
ATOM 972 C CA . SER A 1 120 ? 25.413 -0.808 -5.438 1.00 56.88 120 SER A CA 1
ATOM 973 C C . SER A 1 120 ? 25.848 -0.107 -4.158 1.00 56.88 120 SER A C 1
ATOM 975 O O . SER A 1 120 ? 25.195 0.840 -3.712 1.00 56.88 120 SER A O 1
ATOM 977 N N . ALA A 1 121 ? 26.951 -0.559 -3.563 1.00 56.88 121 ALA A N 1
ATOM 978 C CA . ALA A 1 121 ? 27.566 0.115 -2.425 1.00 56.88 121 ALA A CA 1
ATOM 979 C C . ALA A 1 121 ? 28.402 1.305 -2.915 1.00 56.88 121 ALA A C 1
ATOM 981 O O . ALA A 1 1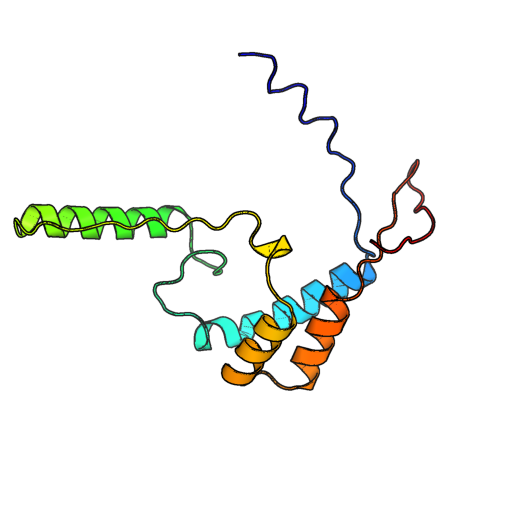21 ? 29.150 1.167 -3.881 1.00 56.88 121 ALA A O 1
ATOM 982 N N . PHE A 1 122 ? 28.318 2.461 -2.259 1.00 58.62 122 PHE A N 1
ATOM 983 C CA . PHE A 1 122 ? 29.221 3.580 -2.537 1.00 58.62 122 PHE A CA 1
ATOM 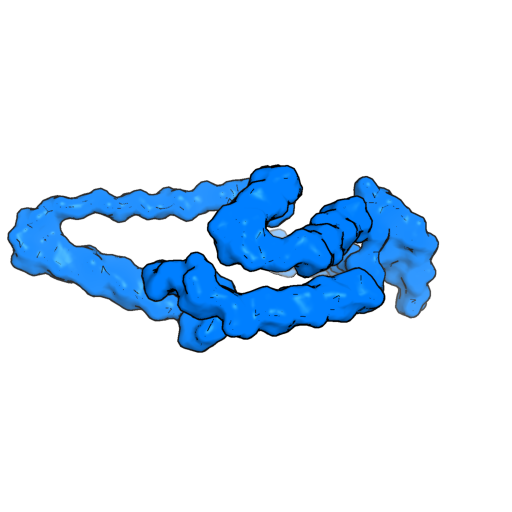984 C C . PHE A 1 122 ? 30.453 3.485 -1.638 1.00 58.62 122 PHE A C 1
ATOM 986 O O . PHE A 1 122 ? 30.339 3.560 -0.417 1.00 58.62 122 PHE A O 1
ATOM 9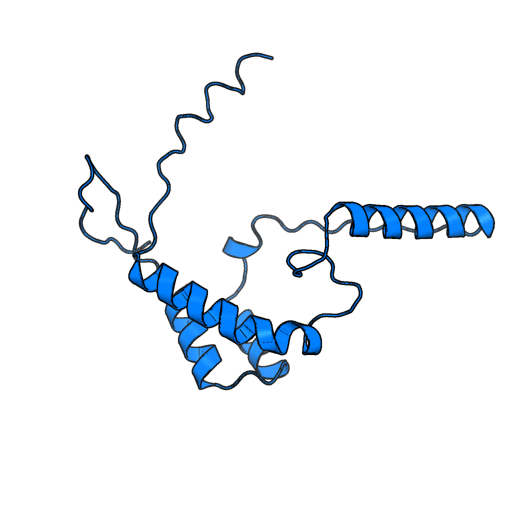93 N N . VAL A 1 123 ? 31.633 3.352 -2.243 1.00 61.91 123 VAL A N 1
ATOM 994 C CA . VAL A 1 123 ? 32.918 3.345 -1.538 1.00 61.91 123 VAL A CA 1
ATOM 995 C C . VAL A 1 123 ? 33.682 4.596 -1.966 1.00 61.91 123 VAL A C 1
ATOM 997 O O . VAL A 1 123 ? 33.980 4.778 -3.144 1.00 61.91 123 VAL A O 1
ATOM 1000 N N . HIS A 1 124 ? 33.950 5.499 -1.018 1.00 60.94 124 HIS A N 1
ATOM 1001 C CA . HIS A 1 124 ? 34.648 6.775 -1.255 1.00 60.94 124 HIS A CA 1
ATOM 1002 C C . HIS A 1 124 ? 34.048 7.636 -2.389 1.00 60.94 124 HIS A C 1
ATOM 1004 O O . HIS A 1 124 ? 34.768 8.206 -3.204 1.00 60.94 124 HIS A O 1
ATOM 1010 N N . GLY A 1 125 ? 32.715 7.722 -2.465 1.00 59.69 125 GLY A N 1
ATOM 1011 C CA . GLY A 1 125 ? 32.024 8.547 -3.467 1.00 59.69 125 GLY A CA 1
ATOM 1012 C C . GLY A 1 125 ? 31.933 7.928 -4.867 1.00 59.69 125 GLY A C 1
ATOM 1013 O O . GLY A 1 125 ? 31.353 8.548 -5.753 1.00 59.69 125 GLY A O 1
ATOM 1014 N N . SER A 1 126 ? 32.438 6.705 -5.061 1.00 62.94 126 SER A N 1
ATOM 1015 C CA . SER A 1 126 ? 32.281 5.945 -6.306 1.00 62.94 126 SER A CA 1
ATOM 1016 C C . SER A 1 126 ? 31.375 4.724 -6.097 1.00 62.94 126 SER A C 1
ATOM 1018 O O . SER A 1 126 ? 31.522 4.028 -5.086 1.00 62.94 126 SER A O 1
ATOM 1020 N N . PRO A 1 127 ? 30.437 4.441 -7.018 1.00 64.31 127 PRO A N 1
ATOM 1021 C CA . PRO A 1 127 ? 29.618 3.239 -6.946 1.00 64.31 127 PRO A CA 1
ATOM 1022 C C . PRO A 1 127 ? 30.470 1.992 -7.210 1.00 64.31 127 PRO A C 1
ATOM 1024 O O . PRO A 1 127 ? 31.268 1.945 -8.145 1.00 64.31 127 PRO A O 1
ATOM 1027 N N . THR A 1 128 ? 30.276 0.968 -6.387 1.00 68.75 128 THR A N 1
ATOM 1028 C CA . THR A 1 128 ? 30.787 -0.388 -6.623 1.00 68.75 128 THR A CA 1
ATOM 1029 C C . THR A 1 128 ? 29.921 -1.060 -7.691 1.00 68.75 128 THR A C 1
ATOM 1031 O O . THR A 1 128 ? 28.793 -0.629 -7.943 1.00 68.75 128 THR A O 1
ATOM 1034 N N . SER A 1 129 ? 30.430 -2.120 -8.319 1.00 65.56 129 SER A N 1
ATOM 1035 C CA . SER A 1 129 ? 29.651 -2.950 -9.242 1.00 65.56 129 SER A CA 1
ATOM 1036 C C . SER A 1 129 ? 28.301 -3.346 -8.638 1.00 65.56 129 SER A C 1
ATOM 1038 O O . SER A 1 129 ? 28.206 -3.608 -7.440 1.00 65.56 129 SER A O 1
ATOM 1040 N N . GLN A 1 130 ? 27.258 -3.369 -9.468 1.00 63.78 130 GLN A N 1
ATOM 1041 C CA . GLN A 1 130 ? 25.935 -3.811 -9.041 1.00 63.78 130 GLN A CA 1
ATOM 1042 C C . GLN A 1 130 ? 25.988 -5.290 -8.654 1.00 63.78 130 GLN A C 1
ATOM 1044 O O . GLN A 1 130 ? 26.563 -6.106 -9.376 1.00 63.78 130 GLN A O 1
ATOM 1049 N N . PHE A 1 131 ? 25.358 -5.629 -7.536 1.00 60.34 131 PHE A N 1
ATOM 1050 C CA . PHE A 1 131 ? 25.141 -7.009 -7.126 1.00 60.34 131 PHE A CA 1
ATOM 1051 C C . PHE A 1 131 ? 23.640 -7.238 -6.921 1.00 60.34 131 PHE A C 1
ATOM 1053 O O . PHE A 1 131 ? 22.917 -6.321 -6.516 1.00 60.34 131 PHE A O 1
ATOM 1060 N N . GLY A 1 132 ? 23.168 -8.440 -7.257 1.00 54.69 132 GLY A N 1
ATOM 1061 C CA . GLY A 1 132 ? 21.802 -8.861 -6.940 1.00 54.69 132 GLY A CA 1
ATOM 1062 C C . GLY A 1 132 ? 21.651 -9.101 -5.436 1.00 54.69 132 GLY A C 1
ATOM 1063 O O . GLY A 1 132 ? 22.620 -9.524 -4.802 1.00 54.69 132 GLY A O 1
ATOM 1064 N N . MET A 1 133 ? 20.471 -8.811 -4.877 1.00 49.97 133 MET A N 1
ATOM 1065 C CA . MET A 1 133 ? 20.092 -9.304 -3.539 1.00 49.97 133 MET A CA 1
ATOM 1066 C C . MET A 1 133 ? 19.711 -10.779 -3.577 1.00 49.97 133 MET A C 1
ATOM 1068 O O . MET A 1 133 ? 19.071 -11.192 -4.571 1.00 49.97 133 MET A O 1
#

Secondary structure (DSSP, 8-state):
--SSSSSSSS-----EE-HHHHHHHHHHHHHHHTTHHHHS-TT--TT-TT--HHHHHHHHHHHHHHHHHHT----------TTHHHH--HHHHHHHHHHTT--HHHHHHHHHHHH--EEE-EETTEEPPPEE-

pLDDT: mean 77.32, std 18.62, range [26.7, 96.06]